Protein AF-A0A6M0BZA0-F1 (afdb_monomer_lite)

Secondary structure (DSSP, 8-state):
----TTSPPTTSPPPPPSS---TT-----HHHHHHHHHT-S-HHHHHHHHHHHGGGHHHHHHHHHHHHTT-

Radius of gyration: 19.73 Å; chains: 1; bounding box: 36×45×49 Å

Sequence (71 aa):
MTENRKQPREYDAVLGGKNPPPVDAAVLGGIEGVKMRLTSDNELVRIAAVENAMKYGEAGLEVAIAFFNKY

pLDDT: mean 84.18, std 14.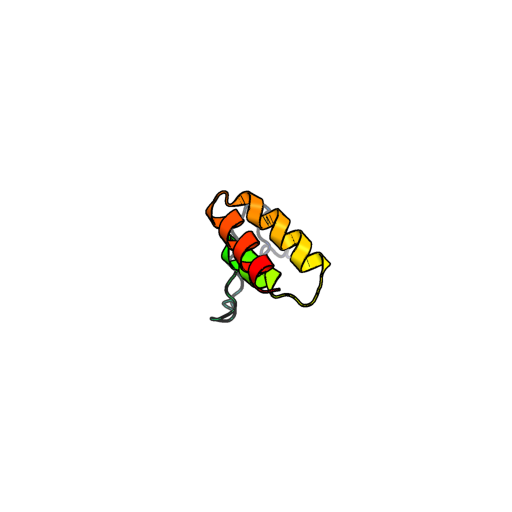86, range [40.75, 97.62]

Foldseek 3Di:
DDPPPPDDDPPDDDDPDPDDDPPPPPPCDDLSVLLVQCPDPDPVSNVVSLVVLVVVPPRSVVSNVVSVVVD

Structure (mmCIF, N/CA/C/O backbone):
data_AF-A0A6M0BZA0-F1
#
_entry.id   AF-A0A6M0BZA0-F1
#
loop_
_atom_site.group_PDB
_atom_site.id
_atom_site.type_symbol
_atom_site.label_atom_id
_atom_site.label_alt_id
_atom_site.label_comp_id
_atom_site.label_asym_id
_atom_site.label_entity_id
_atom_site.label_seq_id
_atom_site.pdbx_PDB_ins_code
_atom_site.Cartn_x
_atom_site.Cartn_y
_atom_site.Cartn_z
_atom_site.occupancy
_atom_site.B_iso_or_equiv
_atom_site.auth_seq_id
_atom_site.auth_comp_id
_atom_site.auth_asym_id
_atom_site.auth_atom_id
_atom_site.pdbx_PDB_model_num
ATOM 1 N N . MET A 1 1 ? 27.435 -31.565 -34.573 1.00 40.75 1 MET A N 1
ATOM 2 C CA . MET A 1 1 ? 27.055 -31.055 -33.240 1.00 40.75 1 MET A CA 1
ATOM 3 C C . MET A 1 1 ? 25.901 -30.090 -33.449 1.00 40.75 1 MET A C 1
ATOM 5 O O . MET A 1 1 ? 26.036 -29.188 -34.265 1.00 40.75 1 MET A O 1
ATOM 9 N N . THR A 1 2 ? 24.739 -30.362 -32.860 1.00 47.00 2 THR A N 1
ATOM 10 C CA . THR A 1 2 ? 23.486 -29.661 -33.183 1.00 47.00 2 THR A CA 1
ATOM 11 C C . THR A 1 2 ? 23.222 -28.601 -32.117 1.00 47.00 2 THR A C 1
ATOM 13 O O . THR A 1 2 ? 22.735 -28.913 -31.036 1.00 47.00 2 THR A O 1
ATOM 16 N N . GLU A 1 3 ? 23.593 -27.357 -32.413 1.00 57.88 3 GLU A N 1
ATOM 17 C CA . GLU A 1 3 ? 23.368 -26.194 -31.547 1.00 57.88 3 GLU A CA 1
ATOM 18 C C . GLU A 1 3 ? 21.859 -25.956 -31.354 1.00 57.88 3 GLU A C 1
ATOM 20 O O . GLU A 1 3 ? 21.090 -25.858 -32.318 1.00 57.88 3 GLU A O 1
ATOM 25 N N . ASN A 1 4 ? 21.415 -25.885 -30.101 1.00 62.09 4 ASN A N 1
ATOM 26 C CA . ASN A 1 4 ? 20.008 -25.791 -29.716 1.00 62.09 4 ASN A CA 1
ATOM 27 C C . ASN A 1 4 ? 19.485 -24.351 -29.920 1.00 62.09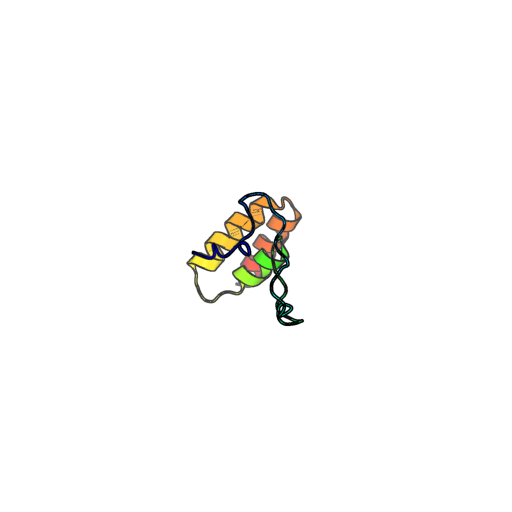 4 ASN A C 1
ATOM 29 O O . ASN A 1 4 ? 19.446 -23.547 -28.995 1.00 62.09 4 ASN A O 1
ATOM 33 N N . ARG A 1 5 ? 19.085 -24.017 -31.157 1.00 63.56 5 ARG A N 1
ATOM 34 C CA . ARG A 1 5 ? 18.630 -22.684 -31.632 1.00 63.56 5 ARG A CA 1
ATOM 35 C C . ARG A 1 5 ? 17.294 -22.168 -31.050 1.00 63.56 5 ARG A C 1
ATOM 37 O O . ARG A 1 5 ? 16.607 -21.395 -31.709 1.00 63.56 5 ARG A O 1
ATOM 44 N N . LYS A 1 6 ? 16.863 -22.621 -29.871 1.00 69.69 6 LYS A N 1
ATOM 45 C CA . LYS A 1 6 ? 15.523 -22.318 -29.325 1.00 69.69 6 LYS A CA 1
ATOM 46 C C . LYS A 1 6 ? 15.502 -21.282 -28.197 1.00 69.69 6 LYS A C 1
ATOM 48 O O . LYS A 1 6 ? 14.433 -21.048 -27.642 1.00 69.69 6 LYS A O 1
ATOM 53 N N . GLN A 1 7 ? 16.638 -20.679 -27.846 1.00 79.19 7 GLN A N 1
ATOM 54 C CA . GLN A 1 7 ? 16.664 -19.612 -26.845 1.00 79.19 7 GLN A CA 1
ATOM 55 C C . GLN A 1 7 ? 16.538 -18.229 -27.509 1.00 79.19 7 GLN A C 1
ATOM 57 O O . GLN A 1 7 ? 17.283 -17.954 -28.453 1.00 79.19 7 GLN A O 1
ATOM 62 N N . PRO A 1 8 ? 15.602 -17.383 -27.044 1.00 78.75 8 PRO A N 1
ATOM 63 C CA . PRO A 1 8 ? 15.475 -16.009 -27.511 1.00 78.75 8 PRO A CA 1
ATOM 64 C C . PRO A 1 8 ? 16.714 -15.188 -27.135 1.00 78.75 8 PRO A C 1
ATOM 66 O O . PRO A 1 8 ? 17.332 -15.415 -26.094 1.00 78.75 8 PRO A O 1
ATOM 69 N N . ARG A 1 9 ? 17.087 -14.242 -27.998 1.00 85.38 9 ARG A N 1
ATOM 70 C CA . ARG A 1 9 ? 18.130 -13.241 -27.732 1.00 85.38 9 ARG A CA 1
ATOM 71 C C . ARG A 1 9 ? 17.621 -12.206 -26.727 1.00 85.38 9 ARG A C 1
ATOM 73 O O . ARG A 1 9 ? 16.425 -12.111 -26.485 1.00 85.38 9 ARG A O 1
ATOM 80 N N . GLU A 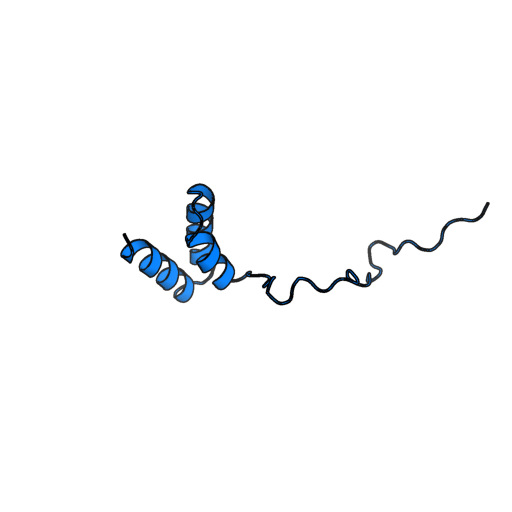1 10 ? 18.527 -11.389 -26.192 1.00 78.62 10 GLU A N 1
ATOM 81 C CA . GLU A 1 10 ? 18.236 -10.365 -25.170 1.00 78.62 10 GLU A CA 1
ATOM 82 C C . GLU A 1 10 ? 17.052 -9.443 -25.518 1.00 78.62 10 GLU A C 1
ATOM 84 O O . GLU A 1 10 ? 16.309 -9.028 -24.633 1.00 78.62 10 GLU A O 1
ATOM 89 N N . TYR A 1 11 ? 16.846 -9.169 -26.809 1.00 81.88 11 TYR A N 1
ATOM 90 C CA . TYR A 1 11 ? 15.787 -8.286 -27.310 1.00 81.88 11 TYR A CA 1
ATOM 91 C C . TYR A 1 11 ? 14.649 -9.025 -28.018 1.00 81.88 11 TYR A C 1
ATOM 93 O O . TYR A 1 11 ? 13.728 -8.386 -28.529 1.00 81.88 11 TYR A O 1
ATOM 101 N N . ASP A 1 12 ? 14.702 -10.355 -28.081 1.00 84.31 12 ASP A N 1
ATOM 102 C CA . ASP A 1 12 ? 13.615 -11.126 -28.667 1.00 84.31 12 ASP A CA 1
ATOM 103 C C . ASP A 1 12 ? 12.439 -11.129 -27.686 1.00 84.31 12 ASP A C 1
ATOM 105 O O . ASP A 1 12 ? 12.570 -11.508 -26.520 1.00 84.31 12 ASP A O 1
ATOM 109 N N . ALA A 1 13 ? 11.262 -10.722 -28.162 1.00 79.19 13 ALA A N 1
ATOM 110 C CA . ALA A 1 13 ? 10.045 -10.810 -27.370 1.00 79.19 13 ALA A CA 1
ATOM 111 C C . ALA A 1 13 ? 9.774 -12.277 -26.998 1.00 79.19 13 ALA A C 1
ATOM 113 O O . ALA A 1 13 ? 9.669 -13.148 -27.865 1.00 79.19 13 ALA A O 1
ATOM 114 N N . VAL A 1 14 ? 9.637 -12.549 -25.702 1.00 77.56 14 VAL A N 1
ATOM 115 C CA . VAL A 1 14 ? 9.292 -13.881 -25.203 1.00 77.56 14 VAL A CA 1
ATOM 116 C C . VAL A 1 14 ? 7.786 -13.994 -25.002 1.00 77.56 14 VAL A C 1
ATOM 118 O O . VAL A 1 14 ? 7.138 -13.078 -24.496 1.00 77.56 14 VAL A O 1
ATOM 121 N N . LEU A 1 15 ? 7.214 -15.136 -25.389 1.00 75.50 15 LEU A N 1
ATOM 122 C CA . LEU A 1 15 ? 5.837 -15.460 -25.029 1.00 75.50 15 LEU A CA 1
ATOM 123 C C . LEU A 1 15 ? 5.770 -15.614 -23.505 1.00 75.50 15 LEU A C 1
ATOM 125 O O . LEU A 1 15 ? 6.530 -16.396 -22.930 1.00 75.50 15 LEU A O 1
ATOM 129 N N . GLY A 1 16 ? 4.873 -14.861 -22.865 1.00 75.88 16 GLY A N 1
ATOM 130 C CA . GLY A 1 16 ? 4.615 -14.975 -21.432 1.00 75.88 16 GLY A CA 1
ATOM 131 C C . GLY A 1 16 ? 4.234 -16.402 -21.022 1.00 75.88 16 GLY A C 1
ATOM 132 O O . GLY A 1 16 ? 3.905 -17.251 -21.856 1.00 75.88 16 GLY A O 1
ATOM 133 N N . GLY A 1 17 ? 4.290 -16.681 -19.718 1.00 73.75 17 GLY A N 1
ATOM 134 C CA . GLY A 1 17 ? 3.930 -17.991 -19.180 1.00 73.75 17 GLY A CA 1
ATOM 135 C C . GLY A 1 17 ? 2.546 -18.446 -19.659 1.00 73.75 17 GLY A C 1
ATOM 136 O O . GLY A 1 17 ? 1.596 -17.671 -19.668 1.00 73.75 17 GLY A O 1
ATOM 137 N N . LYS A 1 18 ? 2.427 -19.721 -20.051 1.00 72.62 18 LYS A N 1
ATOM 138 C CA . LYS A 1 18 ? 1.163 -20.315 -20.538 1.00 72.62 18 LYS A CA 1
ATOM 139 C C . LYS A 1 18 ? 0.086 -20.441 -19.460 1.00 72.62 18 LYS A C 1
ATOM 141 O O . LYS A 1 18 ? -1.065 -20.713 -19.785 1.00 72.62 18 LYS A O 1
ATOM 146 N N . ASN A 1 19 ? 0.469 -20.266 -18.200 1.00 71.75 19 ASN A N 1
ATOM 147 C CA . ASN A 1 19 ? -0.459 -20.242 -17.089 1.00 71.75 19 ASN A CA 1
ATOM 148 C C . ASN A 1 19 ? -0.842 -18.784 -16.851 1.00 71.75 19 ASN A C 1
ATOM 150 O O . ASN A 1 19 ? 0.025 -18.016 -16.419 1.00 71.75 19 ASN A O 1
ATOM 154 N N . PRO A 1 20 ? -2.094 -18.384 -17.136 1.00 67.56 20 PRO A N 1
ATOM 155 C CA . PRO A 1 20 ? -2.554 -17.083 -16.695 1.00 67.56 20 PRO A CA 1
ATOM 156 C C . PRO A 1 20 ? -2.376 -17.013 -15.171 1.00 67.56 20 PRO A C 1
ATOM 158 O O . PRO A 1 20 ? -2.584 -18.028 -14.490 1.00 67.56 20 PRO A O 1
ATOM 161 N N . PRO A 1 21 ? -1.957 -15.860 -14.620 1.00 66.38 21 PRO A N 1
ATOM 162 C CA . PRO A 1 21 ? -2.022 -15.665 -13.180 1.00 66.38 21 PRO A CA 1
ATOM 163 C C . PRO A 1 21 ? -3.445 -16.011 -12.708 1.00 66.38 21 PRO A C 1
ATOM 165 O O . PRO A 1 21 ? -4.390 -15.836 -13.488 1.00 66.38 21 PRO A O 1
ATOM 168 N N . PRO A 1 22 ? -3.611 -16.551 -11.484 1.00 74.62 22 PRO A N 1
ATOM 169 C CA . PRO A 1 22 ? -4.935 -16.814 -10.933 1.00 74.62 22 PRO A CA 1
ATOM 170 C C . PRO A 1 22 ? -5.856 -15.623 -11.205 1.00 74.62 22 PRO A C 1
ATOM 172 O O . PRO A 1 22 ? -5.408 -14.483 -11.134 1.00 74.62 22 PRO A O 1
ATOM 175 N N . VAL A 1 23 ? -7.119 -15.867 -11.550 1.00 60.44 23 VAL A N 1
ATOM 176 C CA . VAL A 1 23 ? -8.049 -14.797 -11.964 1.00 60.44 23 VAL A CA 1
ATOM 177 C C . VAL A 1 23 ? -8.179 -13.711 -10.879 1.00 60.44 23 VAL A C 1
ATOM 179 O O . VAL A 1 23 ? -8.345 -12.539 -11.204 1.00 60.44 23 VAL A O 1
ATOM 182 N N . ASP A 1 24 ? -7.964 -14.090 -9.614 1.00 57.31 24 ASP A N 1
ATOM 183 C CA . ASP A 1 24 ? -7.932 -13.203 -8.443 1.00 57.31 24 ASP A CA 1
ATOM 184 C C . ASP A 1 24 ? -6.520 -12.776 -8.006 1.00 57.31 24 ASP A C 1
ATOM 186 O O . ASP A 1 24 ? -6.361 -12.017 -7.048 1.00 57.31 24 ASP A O 1
ATOM 190 N N . ALA A 1 25 ? -5.470 -13.232 -8.692 1.00 55.91 25 ALA A N 1
ATOM 191 C CA . ALA A 1 25 ? -4.124 -12.689 -8.550 1.00 55.91 25 ALA A CA 1
ATOM 192 C C . ALA A 1 25 ? -4.068 -11.339 -9.268 1.00 55.91 25 ALA A C 1
ATOM 194 O O . ALA A 1 25 ? -3.407 -11.158 -10.292 1.00 55.91 25 ALA A O 1
ATOM 195 N N . ALA A 1 26 ? -4.797 -10.374 -8.715 1.00 60.09 26 ALA A N 1
ATOM 196 C CA . ALA A 1 26 ? -4.635 -8.990 -9.079 1.00 60.09 26 ALA A CA 1
ATOM 197 C C . ALA A 1 26 ? -3.169 -8.619 -8.830 1.00 60.09 26 ALA A C 1
ATOM 199 O O . ALA A 1 26 ? -2.649 -8.743 -7.718 1.00 60.09 26 ALA A O 1
ATOM 200 N N . VAL A 1 27 ? -2.492 -8.144 -9.876 1.00 59.12 27 VAL A N 1
ATOM 201 C CA . VAL A 1 27 ? -1.236 -7.415 -9.714 1.00 59.12 27 VAL A CA 1
ATOM 202 C C . VAL A 1 27 ? -1.623 -6.079 -9.088 1.00 59.12 27 VAL A C 1
ATOM 204 O O . VAL A 1 27 ? -1.837 -5.089 -9.785 1.00 59.12 27 VAL A O 1
ATOM 207 N N . LEU A 1 28 ? -1.804 -6.072 -7.765 1.00 64.81 28 LEU A N 1
ATOM 208 C CA . LEU A 1 28 ? -2.120 -4.885 -6.978 1.00 64.81 28 LEU A CA 1
ATOM 209 C C . LEU A 1 28 ? -0.859 -4.022 -6.899 1.00 64.81 28 LEU A C 1
ATOM 211 O O . LEU A 1 28 ? -0.158 -3.968 -5.892 1.00 64.81 28 LEU A O 1
ATOM 215 N N . GLY A 1 29 ? -0.528 -3.398 -8.025 1.00 77.44 29 GLY A N 1
ATOM 216 C CA . GLY A 1 29 ? 0.345 -2.240 -8.083 1.00 77.44 29 GLY A CA 1
ATOM 217 C C . GLY A 1 29 ? -0.448 -0.979 -7.754 1.00 77.44 29 GLY A C 1
ATOM 218 O O . GLY A 1 29 ? -1.594 -1.032 -7.297 1.00 77.44 29 GLY A O 1
ATOM 219 N N . GLY A 1 30 ? 0.148 0.180 -8.013 1.00 89.38 30 GLY A N 1
ATOM 220 C CA . GLY A 1 30 ? -0.577 1.431 -7.837 1.00 89.38 30 GLY A CA 1
ATOM 221 C C . GLY A 1 30 ? -1.009 1.673 -6.384 1.00 89.38 30 GLY A C 1
ATOM 222 O O . GLY A 1 30 ? -0.442 1.134 -5.427 1.00 89.38 30 GLY A O 1
ATOM 223 N N . ILE A 1 31 ? -2.067 2.464 -6.244 1.00 94.31 31 ILE A N 1
ATOM 224 C CA . ILE A 1 31 ? -2.669 2.796 -4.953 1.00 94.31 31 ILE A CA 1
ATOM 225 C C . ILE A 1 31 ? -3.404 1.605 -4.309 1.00 94.31 31 ILE A C 1
ATOM 227 O O . ILE A 1 31 ? -3.402 1.481 -3.086 1.00 94.31 31 ILE A O 1
ATOM 231 N N . GLU A 1 32 ? -3.914 0.647 -5.090 1.00 92.94 32 GLU A N 1
ATOM 232 C CA . GLU A 1 32 ? -4.569 -0.541 -4.511 1.00 92.94 32 GLU A CA 1
ATOM 233 C C . GLU A 1 32 ? -3.567 -1.509 -3.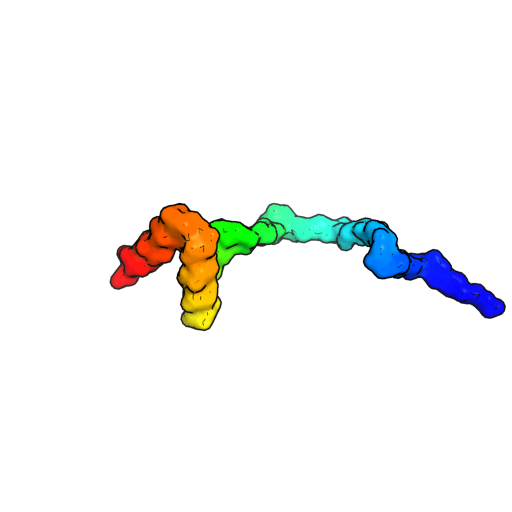891 1.00 92.94 32 GLU A C 1
ATOM 235 O O . GLU A 1 32 ? -3.829 -2.088 -2.836 1.00 92.94 32 GLU A O 1
ATOM 240 N N . G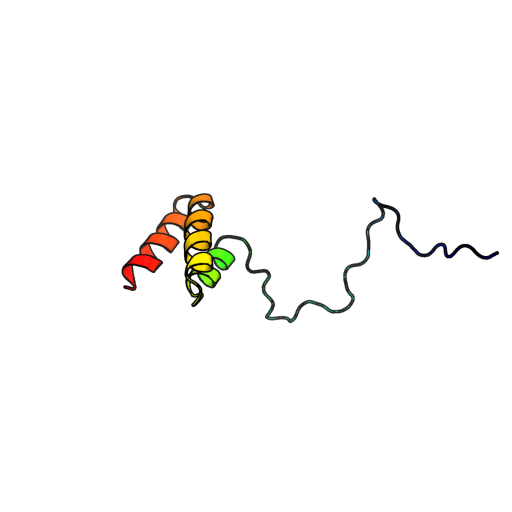LY A 1 33 ? -2.358 -1.574 -4.448 1.00 93.44 33 GLY A N 1
ATOM 241 C CA . GLY A 1 33 ? -1.224 -2.215 -3.793 1.00 93.44 33 GLY A CA 1
ATOM 242 C C . GLY A 1 33 ? -0.822 -1.561 -2.478 1.00 93.44 33 GLY A C 1
ATOM 243 O O . GLY A 1 33 ? -0.312 -2.237 -1.585 1.00 93.44 33 GLY A O 1
ATOM 244 N N . VAL A 1 34 ? -1.013 -0.245 -2.344 1.00 95.69 34 VAL A N 1
ATOM 245 C CA . VAL A 1 34 ? -0.779 0.470 -1.081 1.00 95.69 34 VAL A CA 1
ATOM 246 C C . VAL A 1 34 ? -1.839 0.077 -0.055 1.00 95.69 34 VAL A C 1
ATOM 248 O O . VAL A 1 34 ? -1.471 -0.367 1.031 1.00 95.69 34 VAL A O 1
ATOM 251 N N . LYS A 1 35 ? -3.131 0.140 -0.409 1.00 95.31 35 LYS A N 1
ATOM 252 C CA . LYS A 1 35 ? -4.233 -0.252 0.489 1.00 95.31 35 LYS A CA 1
ATOM 253 C C . LYS A 1 35 ? -4.076 -1.683 1.001 1.00 95.31 35 LYS A C 1
ATOM 255 O O . LYS A 1 35 ? -4.195 -1.910 2.199 1.00 95.31 35 LYS A O 1
ATOM 260 N N . MET A 1 36 ? -3.737 -2.625 0.118 1.00 94.56 36 MET A N 1
ATOM 261 C CA . MET A 1 36 ? -3.503 -4.020 0.506 1.00 94.56 36 MET A CA 1
ATOM 262 C C . MET A 1 36 ? -2.338 -4.157 1.496 1.00 94.56 36 MET A C 1
ATOM 264 O O . MET A 1 36 ? -2.437 -4.873 2.485 1.00 94.56 36 MET A O 1
ATOM 268 N N . ARG A 1 37 ? -1.210 -3.476 1.260 1.00 94.94 37 ARG A N 1
ATOM 269 C CA . ARG A 1 37 ? -0.040 -3.592 2.147 1.00 94.94 37 ARG A CA 1
ATOM 270 C C . ARG A 1 37 ? -0.256 -2.923 3.504 1.00 94.94 37 ARG A C 1
AT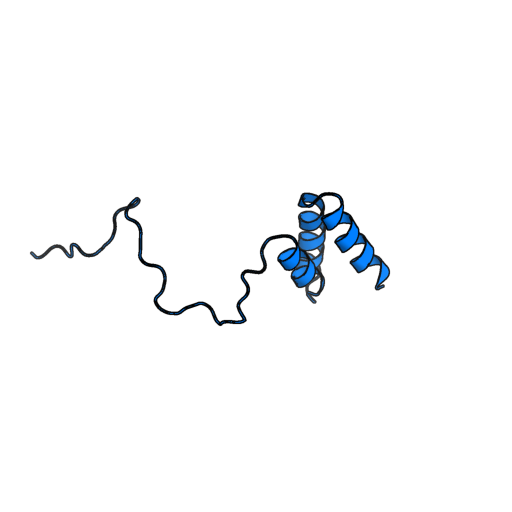OM 272 O O . ARG A 1 37 ? 0.318 -3.383 4.487 1.00 94.94 37 ARG A O 1
ATOM 279 N N . LEU A 1 38 ? -1.110 -1.902 3.586 1.00 95.31 38 LEU A N 1
ATOM 280 C CA . LEU A 1 38 ? -1.496 -1.289 4.861 1.00 95.31 38 LEU A CA 1
ATOM 281 C C . LEU A 1 38 ? -2.260 -2.255 5.779 1.00 95.31 38 LEU A C 1
ATOM 283 O O . LEU A 1 38 ? -2.193 -2.101 6.993 1.00 95.31 38 LEU A O 1
ATOM 287 N N . THR A 1 39 ? -2.922 -3.285 5.239 1.00 94.12 39 THR A N 1
ATOM 288 C CA . THR A 1 39 ? -3.586 -4.320 6.050 1.00 94.12 39 THR A CA 1
ATOM 289 C C . THR A 1 39 ? -2.657 -5.467 6.459 1.00 94.12 39 THR A C 1
ATOM 291 O O . THR A 1 39 ? -3.133 -6.466 6.986 1.00 94.12 39 THR A O 1
ATOM 294 N N . SER A 1 40 ? -1.353 -5.377 6.183 1.00 94.31 40 SER A N 1
ATOM 295 C CA . SER A 1 40 ? -0.387 -6.414 6.554 1.00 94.31 40 SER A CA 1
ATOM 296 C C . SER A 1 40 ? -0.156 -6.454 8.065 1.00 94.31 40 SER A C 1
ATOM 298 O O . SER A 1 40 ? 0.008 -5.410 8.697 1.00 94.31 40 SER A O 1
ATOM 300 N N . ASP A 1 41 ? -0.020 -7.651 8.634 1.00 95.06 41 ASP A N 1
ATOM 301 C CA . ASP A 1 41 ? 0.382 -7.822 10.037 1.00 95.06 41 ASP A CA 1
ATOM 302 C C . ASP A 1 41 ? 1.838 -7.394 10.287 1.00 95.06 41 ASP A C 1
ATOM 304 O O . ASP A 1 41 ? 2.208 -7.024 11.403 1.00 95.06 41 ASP A O 1
ATOM 308 N N . ASN A 1 42 ? 2.666 -7.364 9.240 1.00 96.44 42 ASN A N 1
ATOM 309 C CA . ASN A 1 42 ? 4.060 -6.955 9.332 1.00 96.44 42 ASN A CA 1
ATOM 310 C C . ASN A 1 42 ? 4.189 -5.424 9.345 1.00 96.44 42 ASN A C 1
ATOM 312 O O . ASN A 1 42 ? 3.859 -4.741 8.376 1.00 96.44 42 ASN A O 1
ATOM 316 N N . GLU A 1 43 ? 4.732 -4.887 10.436 1.00 95.81 43 GLU A N 1
ATOM 317 C CA . GLU A 1 43 ? 4.933 -3.450 10.624 1.00 95.81 43 GLU A CA 1
ATOM 318 C C . GLU A 1 43 ? 5.786 -2.802 9.526 1.00 95.81 43 GLU A C 1
ATOM 320 O O . GLU A 1 43 ? 5.403 -1.762 8.993 1.00 95.81 43 GLU A O 1
ATOM 325 N N . LEU A 1 44 ? 6.889 -3.435 9.117 1.00 97.25 44 LEU A N 1
ATOM 326 C CA . LEU A 1 44 ? 7.773 -2.897 8.078 1.00 97.25 44 LEU A CA 1
ATOM 327 C C . LEU A 1 44 ? 7.063 -2.806 6.723 1.00 97.25 44 LEU A C 1
ATOM 329 O O . LEU A 1 44 ? 7.295 -1.872 5.956 1.00 97.25 44 LEU A O 1
ATOM 333 N N . VAL A 1 45 ? 6.155 -3.746 6.438 1.00 95.81 45 VAL A N 1
ATOM 334 C CA . VAL A 1 45 ? 5.328 -3.711 5.224 1.00 95.81 45 VAL A CA 1
ATOM 335 C C . VAL A 1 45 ? 4.365 -2.526 5.263 1.00 95.81 45 VAL A C 1
ATOM 337 O O . VAL A 1 45 ? 4.209 -1.843 4.248 1.00 95.81 45 VAL A O 1
ATOM 340 N N . ARG A 1 46 ? 3.763 -2.239 6.425 1.00 95.69 46 ARG A N 1
ATOM 341 C CA . ARG A 1 46 ? 2.880 -1.077 6.597 1.00 95.69 46 ARG A CA 1
ATOM 342 C C . ARG A 1 46 ? 3.642 0.242 6.479 1.00 95.69 46 ARG A C 1
ATOM 344 O O . ARG A 1 46 ? 3.177 1.127 5.767 1.00 95.69 46 ARG A O 1
ATOM 351 N N . ILE A 1 47 ? 4.826 0.357 7.087 1.00 96.69 47 ILE A N 1
ATOM 352 C CA . ILE A 1 47 ? 5.686 1.551 6.976 1.00 96.69 47 ILE A CA 1
ATOM 353 C C . ILE A 1 47 ? 6.020 1.828 5.505 1.00 96.69 47 ILE A C 1
ATOM 355 O O . ILE A 1 47 ? 5.744 2.916 4.997 1.00 96.69 47 ILE A O 1
ATOM 359 N N . ALA A 1 48 ? 6.502 0.815 4.780 1.00 96.50 48 ALA A N 1
ATOM 360 C CA . ALA A 1 48 ? 6.790 0.949 3.356 1.00 96.50 48 ALA A CA 1
ATOM 361 C C . ALA A 1 48 ? 5.534 1.302 2.536 1.00 96.50 48 ALA A C 1
ATOM 363 O O . ALA A 1 48 ? 5.619 1.981 1.510 1.00 96.50 48 ALA A O 1
ATOM 364 N N . ALA A 1 49 ? 4.348 0.838 2.937 1.00 96.31 49 ALA A N 1
ATOM 365 C CA . ALA A 1 49 ? 3.099 1.193 2.271 1.00 96.31 49 ALA A CA 1
ATOM 366 C C . ALA A 1 49 ? 2.745 2.677 2.458 1.00 96.31 49 ALA A C 1
ATOM 368 O O . ALA A 1 49 ? 2.388 3.321 1.473 1.00 96.31 49 ALA A O 1
ATOM 369 N N . VAL A 1 50 ? 2.924 3.238 3.660 1.00 96.50 50 VAL A N 1
ATOM 370 C CA . VAL A 1 50 ? 2.723 4.676 3.927 1.00 96.50 50 VAL A CA 1
ATOM 371 C C . VAL A 1 50 ? 3.665 5.527 3.073 1.00 96.50 50 VAL A C 1
ATOM 373 O O . VAL A 1 50 ? 3.215 6.463 2.415 1.00 96.50 50 VAL A O 1
ATOM 376 N N . GLU A 1 51 ? 4.948 5.167 2.992 1.00 95.94 51 GLU A N 1
ATOM 377 C CA . GLU A 1 51 ? 5.910 5.858 2.119 1.00 95.94 51 GLU A CA 1
ATOM 378 C C . GLU A 1 51 ? 5.489 5.808 0.645 1.00 95.94 51 GLU A C 1
ATOM 380 O O . GLU A 1 51 ? 5.598 6.790 -0.090 1.00 95.94 51 GLU A O 1
ATOM 385 N N . ASN A 1 52 ? 4.970 4.663 0.195 1.00 95.44 52 ASN A N 1
ATOM 386 C CA . ASN A 1 52 ? 4.478 4.527 -1.171 1.00 95.44 52 ASN A CA 1
ATOM 387 C C . ASN A 1 52 ? 3.191 5.319 -1.415 1.00 95.44 52 ASN A C 1
ATOM 389 O O . ASN A 1 52 ? 3.002 5.784 -2.536 1.00 95.44 52 ASN A O 1
ATOM 393 N N . ALA A 1 53 ? 2.342 5.509 -0.403 1.00 97.12 53 ALA A N 1
ATOM 394 C CA . ALA A 1 53 ? 1.146 6.336 -0.506 1.00 97.12 53 ALA A CA 1
ATOM 395 C C . ALA A 1 53 ? 1.504 7.776 -0.910 1.00 97.12 53 ALA A C 1
ATOM 397 O O . ALA A 1 53 ? 0.870 8.335 -1.798 1.00 97.12 53 ALA A O 1
ATOM 398 N N . MET A 1 54 ? 2.597 8.332 -0.375 1.00 95.75 54 MET A N 1
ATOM 399 C CA . MET A 1 54 ? 3.048 9.700 -0.684 1.00 95.75 54 MET A CA 1
ATOM 400 C C . MET A 1 54 ? 3.311 9.942 -2.180 1.00 95.75 54 MET A C 1
ATOM 402 O O . MET A 1 54 ? 3.220 11.072 -2.655 1.00 95.75 54 MET A O 1
ATOM 406 N N . LYS A 1 55 ? 3.587 8.884 -2.953 1.00 95.62 55 LYS A N 1
ATOM 407 C CA . LYS A 1 55 ? 3.808 8.967 -4.407 1.00 95.62 55 LYS A CA 1
ATOM 408 C C . LYS A 1 55 ? 2.527 9.243 -5.205 1.00 95.62 55 LYS A C 1
ATOM 410 O O . LYS A 1 55 ? 2.621 9.561 -6.385 1.00 95.62 55 LYS A O 1
ATOM 415 N N . TYR A 1 56 ? 1.352 9.118 -4.585 1.00 95.88 56 TYR A N 1
ATOM 416 C CA . TYR A 1 56 ? 0.042 9.280 -5.229 1.00 95.88 56 TYR A CA 1
ATOM 417 C C . TYR A 1 56 ? -0.641 10.619 -4.903 1.00 95.88 56 TYR A C 1
ATOM 419 O O . TYR A 1 56 ? -1.834 10.771 -5.158 1.00 95.88 56 TYR A O 1
ATOM 427 N N . GLY A 1 57 ? 0.093 11.590 -4.349 1.00 95.81 57 GLY A N 1
ATOM 428 C CA . GLY A 1 57 ? -0.442 12.917 -4.034 1.00 95.81 57 GLY A CA 1
ATOM 429 C C . GLY A 1 57 ? -1.619 12.853 -3.058 1.00 95.81 57 GLY A C 1
ATOM 430 O O . GLY A 1 57 ? -1.587 12.091 -2.092 1.00 95.81 57 GLY A O 1
ATOM 431 N N . GLU A 1 58 ? -2.663 13.638 -3.326 1.00 97.62 58 GLU A N 1
ATOM 432 C CA . GLU A 1 58 ? -3.860 13.733 -2.479 1.00 97.62 58 GLU A CA 1
ATOM 433 C C . GLU A 1 58 ? -4.532 12.373 -2.250 1.00 97.62 58 GLU A C 1
ATOM 435 O O . GLU A 1 58 ? -4.757 11.994 -1.105 1.00 97.62 58 GLU A O 1
ATOM 440 N N . ALA A 1 59 ? -4.731 11.577 -3.305 1.00 96.12 59 ALA A N 1
ATOM 441 C CA . ALA A 1 59 ? -5.345 10.252 -3.183 1.00 96.12 59 ALA A CA 1
ATOM 442 C C . ALA A 1 59 ? -4.543 9.321 -2.255 1.00 96.12 59 ALA A C 1
ATOM 444 O O . ALA A 1 59 ? -5.100 8.534 -1.492 1.00 96.12 59 ALA A O 1
ATOM 445 N N . GLY A 1 60 ? -3.213 9.414 -2.299 1.00 96.56 60 GLY A N 1
ATOM 446 C CA . GLY A 1 60 ? -2.340 8.660 -1.407 1.00 96.56 60 GLY A CA 1
ATOM 447 C C . GLY A 1 60 ? -2.386 9.143 0.041 1.00 96.56 60 GLY A C 1
ATOM 448 O O . GLY A 1 60 ? -2.409 8.329 0.965 1.00 96.56 60 GLY A O 1
ATOM 449 N N . LEU A 1 61 ? -2.441 10.461 0.239 1.00 96.94 61 LEU A N 1
ATOM 450 C CA . LEU A 1 61 ? -2.604 11.072 1.557 1.00 96.94 61 LEU A CA 1
ATOM 451 C C . LEU A 1 61 ? -3.934 10.677 2.203 1.00 96.94 61 LEU A C 1
ATOM 453 O O . LEU A 1 61 ? -3.939 10.293 3.371 1.00 96.94 61 LEU A O 1
ATOM 457 N N . GLU A 1 62 ? -5.036 10.688 1.452 1.00 97.50 62 GLU A N 1
ATOM 458 C CA . GLU A 1 62 ? -6.345 10.237 1.939 1.00 97.50 62 GLU A CA 1
ATOM 459 C C . GLU A 1 62 ? -6.302 8.786 2.426 1.00 97.50 62 GLU A C 1
ATOM 461 O O . GLU A 1 62 ? -6.804 8.478 3.507 1.00 97.50 62 GLU A O 1
ATOM 466 N N . VAL A 1 63 ? -5.645 7.897 1.673 1.00 96.94 63 VAL A N 1
ATOM 467 C CA . VAL A 1 63 ? -5.468 6.492 2.069 1.00 96.94 63 VAL A CA 1
ATOM 468 C C . VAL A 1 63 ? -4.672 6.372 3.371 1.00 96.94 63 VAL A C 1
ATOM 470 O O . VAL A 1 63 ? -5.056 5.595 4.247 1.00 96.94 63 VAL A O 1
ATOM 473 N N . ALA A 1 64 ? -3.590 7.139 3.526 1.00 95.69 64 ALA A N 1
ATOM 474 C CA . ALA A 1 64 ? -2.785 7.126 4.747 1.00 95.69 64 ALA A CA 1
ATOM 475 C C . ALA A 1 64 ? -3.574 7.658 5.958 1.00 95.69 64 ALA A C 1
ATOM 477 O O . ALA A 1 64 ? -3.577 7.025 7.012 1.00 95.69 64 ALA A O 1
ATOM 478 N N . ILE A 1 65 ? -4.293 8.774 5.802 1.00 97.12 65 ILE A N 1
ATOM 479 C CA . ILE A 1 65 ? -5.130 9.362 6.859 1.00 97.12 65 ILE A CA 1
ATOM 480 C C . ILE A 1 65 ? -6.239 8.389 7.274 1.00 97.12 65 ILE A C 1
ATOM 482 O O . ILE A 1 65 ? -6.433 8.144 8.463 1.00 97.12 65 ILE A O 1
ATOM 486 N N . ALA A 1 66 ? -6.937 7.789 6.306 1.00 95.94 66 ALA A N 1
ATOM 487 C CA . ALA A 1 66 ? -7.985 6.810 6.578 1.00 95.94 66 ALA A CA 1
ATOM 488 C C . ALA A 1 66 ? -7.453 5.583 7.335 1.00 95.94 66 ALA A C 1
ATOM 490 O O . ALA A 1 66 ? -8.137 5.059 8.212 1.00 95.94 66 ALA A O 1
ATOM 491 N N . PHE A 1 67 ? -6.231 5.140 7.023 1.00 94.44 67 PHE A N 1
ATOM 492 C CA . PHE A 1 67 ? -5.574 4.056 7.747 1.00 94.44 67 PHE A CA 1
ATOM 493 C C . PHE A 1 67 ? -5.287 4.424 9.211 1.00 94.44 67 PHE A C 1
ATOM 495 O O . PHE A 1 67 ? -5.601 3.632 10.097 1.00 94.44 67 PHE A O 1
ATOM 502 N N . PHE A 1 68 ? -4.749 5.618 9.481 1.00 94.12 68 PHE A N 1
ATOM 503 C CA . PHE A 1 68 ? -4.451 6.048 10.851 1.00 94.12 68 PHE A CA 1
ATOM 504 C C . PHE A 1 68 ? -5.705 6.301 11.691 1.00 94.12 68 PHE A C 1
ATOM 506 O O . PHE A 1 68 ? -5.717 5.934 12.856 1.00 94.12 68 PHE A O 1
ATOM 513 N N . ASN A 1 69 ? -6.780 6.827 11.098 1.00 95.69 69 ASN A N 1
ATOM 514 C CA . ASN A 1 69 ? -8.054 7.065 11.794 1.00 95.69 69 ASN A CA 1
ATOM 515 C C . ASN A 1 69 ? -8.782 5.780 12.231 1.00 95.69 69 ASN A C 1
ATOM 517 O O . ASN A 1 69 ? -9.811 5.850 12.903 1.00 95.69 69 ASN A O 1
ATOM 521 N N . LYS A 1 70 ? -8.311 4.607 11.797 1.00 85.69 70 LYS A N 1
ATOM 522 C CA . LYS A 1 70 ? -8.885 3.310 12.172 1.00 85.69 70 LYS A CA 1
ATOM 523 C C . LYS A 1 70 ? -8.384 2.807 13.537 1.00 85.69 70 LYS A C 1
ATOM 525 O O . LYS A 1 70 ? -8.924 1.820 14.038 1.00 85.69 70 LYS A O 1
ATOM 530 N N . TYR A 1 71 ? -7.380 3.466 14.111 1.00 69.31 71 TYR A N 1
ATOM 531 C CA . TYR A 1 71 ? -6.782 3.175 15.416 1.00 69.31 71 TYR A CA 1
ATOM 532 C C . TYR A 1 71 ? -6.968 4.362 16.361 1.00 69.31 71 TYR A C 1
ATOM 534 O O . TYR A 1 71 ? -7.054 4.103 17.581 1.00 69.31 71 TYR A O 1
#